Protein AF-A0A8T4NZL7-F1 (afdb_monomer_lite)

Secondary structure (DSSP, 8-state):
-------------HHHHHHHHHHHHHHHHHHHHHHHHHHHHHHHHHHHHT-TT-PEEHHHHHHHHHHHHHHHHTS-HHHHTTSHHHHPPEEEESS-SSS--EESSTT--EEPEEESS---TT-TT-TTEEE------EEETTEEE--TTTTT-S--

Foldseek 3Di:
DDDDDPPPPPPPPPVNVVVVVVVVVVVVVVVVCVVVVVVVVVVVVCVVPPDQWQAAALVVVQVVLQVQLVVLLVDDPVCSLVTCLAPPWGFHDDVPPRTGDFDDDDPPTHGQTEHADDDDPPPPPDPRYHYSHNQRFDQDPNDTDSPPCPPHGSDD

Structure (mmCIF, N/CA/C/O backbone):
data_AF-A0A8T4NZL7-F1
#
_entry.id   AF-A0A8T4NZL7-F1
#
loop_
_atom_site.group_PDB
_atom_site.id
_atom_site.type_symbol
_atom_site.label_atom_id
_atom_site.label_alt_id
_atom_site.label_comp_id
_atom_site.label_asym_id
_atom_site.label_entity_id
_atom_site.label_seq_id
_atom_site.pdbx_PDB_ins_code
_atom_site.Cartn_x
_atom_site.Cartn_y
_atom_site.Cartn_z
_atom_site.occupancy
_atom_site.B_iso_or_equiv
_atom_site.auth_seq_id
_atom_site.auth_comp_id
_atom_site.auth_asym_id
_atom_site.auth_atom_id
_atom_site.pdbx_PDB_model_num
ATOM 1 N N . MET A 1 1 ? 37.006 60.817 -49.517 1.00 43.38 1 MET A N 1
ATOM 2 C CA . MET A 1 1 ? 37.678 60.352 -48.281 1.00 43.38 1 MET A CA 1
ATOM 3 C C . MET A 1 1 ? 36.961 59.107 -47.773 1.00 43.38 1 MET A C 1
ATOM 5 O O . MET A 1 1 ? 35.856 59.229 -47.267 1.00 43.38 1 MET A O 1
ATOM 9 N N . ALA A 1 2 ? 37.531 57.914 -47.960 1.00 52.72 2 ALA A N 1
ATOM 10 C CA . ALA A 1 2 ? 36.935 56.662 -47.485 1.00 52.72 2 ALA A CA 1
ATOM 11 C C . ALA A 1 2 ? 37.634 56.209 -46.193 1.00 52.72 2 ALA A C 1
ATOM 13 O O . ALA A 1 2 ? 38.831 55.921 -46.192 1.00 52.72 2 ALA A O 1
ATOM 14 N N . LYS A 1 3 ? 36.886 56.175 -45.085 1.00 58.75 3 LYS A N 1
ATOM 15 C CA . LYS A 1 3 ? 37.353 55.737 -43.764 1.00 58.75 3 LYS A CA 1
ATOM 16 C C . LYS A 1 3 ? 37.347 54.204 -43.734 1.00 58.75 3 LYS A C 1
ATOM 18 O O . LYS A 1 3 ? 36.286 53.592 -43.659 1.00 58.75 3 LYS A O 1
ATOM 23 N N . ARG A 1 4 ? 38.523 53.572 -43.833 1.00 52.31 4 ARG A N 1
ATOM 24 C CA . ARG A 1 4 ? 38.664 52.117 -43.661 1.00 52.31 4 ARG A CA 1
ATOM 25 C C . ARG A 1 4 ? 38.381 51.761 -42.199 1.00 52.31 4 ARG A C 1
ATOM 27 O O . ARG A 1 4 ? 39.142 52.135 -41.311 1.00 52.31 4 ARG A O 1
ATOM 34 N N . VAL A 1 5 ? 37.284 51.050 -41.950 1.00 65.62 5 VAL A N 1
ATOM 35 C CA . VAL A 1 5 ? 36.997 50.436 -40.648 1.00 65.62 5 VAL A CA 1
ATOM 36 C C . VAL A 1 5 ? 37.913 49.227 -40.499 1.00 65.62 5 VAL A C 1
ATOM 38 O O . VAL A 1 5 ? 37.763 48.225 -41.194 1.00 65.62 5 VAL A O 1
ATOM 41 N N . SER A 1 6 ? 38.897 49.346 -39.612 1.00 57.41 6 SER A N 1
ATOM 42 C CA . SER A 1 6 ? 39.767 48.243 -39.221 1.00 57.41 6 SER A CA 1
ATOM 43 C C . SER A 1 6 ? 38.939 47.232 -38.421 1.00 57.41 6 SER A C 1
ATOM 45 O O . SER A 1 6 ? 38.639 47.459 -37.248 1.00 57.41 6 SER A O 1
ATOM 47 N N . LYS A 1 7 ? 38.513 46.135 -39.063 1.00 57.84 7 LYS A N 1
ATOM 48 C CA . LYS A 1 7 ? 37.981 44.954 -38.371 1.00 57.84 7 LYS A CA 1
ATOM 49 C C . LYS A 1 7 ? 39.142 44.303 -37.620 1.00 57.84 7 LYS A C 1
ATOM 51 O O . LYS A 1 7 ? 39.836 43.451 -38.163 1.00 57.84 7 LYS A O 1
ATOM 56 N N . LYS A 1 8 ? 39.371 44.728 -36.377 1.00 55.44 8 LYS A N 1
ATOM 57 C CA . LYS A 1 8 ? 40.179 43.955 -35.435 1.00 55.44 8 LYS A CA 1
ATOM 58 C C . LYS A 1 8 ? 39.403 42.672 -35.151 1.00 55.44 8 LYS A C 1
ATOM 60 O O . LYS A 1 8 ? 38.342 42.726 -34.534 1.00 55.44 8 LYS A O 1
ATOM 65 N N . GLY A 1 9 ? 39.888 41.546 -35.674 1.00 56.00 9 GLY A N 1
ATOM 66 C CA . GLY A 1 9 ? 39.456 40.234 -35.215 1.00 56.00 9 GLY A CA 1
ATOM 67 C C . GLY A 1 9 ? 39.697 40.195 -33.714 1.00 56.00 9 GLY A C 1
ATOM 68 O O . GLY A 1 9 ? 40.828 40.347 -33.265 1.00 56.00 9 GLY A O 1
ATOM 69 N N . MET A 1 10 ? 38.621 40.127 -32.941 1.00 57.44 10 MET A N 1
ATOM 70 C CA . MET A 1 10 ? 38.710 39.895 -31.512 1.00 57.44 10 MET A CA 1
ATOM 71 C C . MET A 1 10 ? 39.235 38.468 -31.383 1.00 57.44 10 MET A C 1
ATOM 73 O O . MET A 1 10 ? 38.492 37.521 -31.633 1.00 57.44 10 MET A O 1
ATOM 77 N N . GLU A 1 11 ? 40.536 38.329 -31.126 1.00 61.88 11 GLU A N 1
ATOM 78 C CA . GLU A 1 11 ? 41.157 37.048 -30.811 1.00 61.88 11 GLU A CA 1
ATOM 79 C C . GLU A 1 11 ? 40.478 36.536 -29.545 1.00 61.88 11 GLU A C 1
ATOM 81 O O . GLU A 1 11 ? 40.799 36.925 -28.422 1.00 61.88 11 GLU A O 1
ATOM 86 N N . LEU A 1 12 ? 39.438 35.728 -29.736 1.00 60.03 12 LEU A N 1
ATOM 87 C CA . LEU A 1 12 ? 38.852 34.949 -28.668 1.00 60.03 12 LEU A CA 1
ATOM 88 C C . LEU A 1 12 ? 39.979 34.072 -28.142 1.00 60.03 12 LEU A C 1
ATOM 90 O O . LEU A 1 12 ? 40.433 33.160 -28.832 1.00 60.03 12 LEU A O 1
ATOM 94 N N . SER A 1 13 ? 40.456 34.416 -26.943 1.00 74.69 13 SER A N 1
ATOM 95 C CA . SER A 1 13 ? 41.459 33.643 -26.223 1.00 74.69 13 SER A CA 1
ATOM 96 C C . SER A 1 13 ? 41.073 32.173 -26.304 1.00 74.69 13 SER A C 1
ATOM 98 O O . SER A 1 13 ? 39.925 31.814 -26.032 1.00 74.69 13 SER A O 1
ATOM 100 N N . LEU A 1 14 ? 42.021 31.332 -26.711 1.00 76.81 14 LEU A N 1
ATOM 101 C CA . LEU A 1 14 ? 41.827 29.894 -26.904 1.00 76.81 14 LEU A CA 1
ATOM 102 C C . LEU A 1 14 ? 41.175 29.246 -25.663 1.00 76.81 14 LEU A C 1
ATOM 104 O O . LEU A 1 14 ? 40.342 28.349 -25.784 1.00 76.81 14 LEU A O 1
ATOM 108 N N . ASN A 1 15 ? 41.438 29.802 -24.478 1.00 83.81 15 ASN A N 1
ATOM 109 C CA . ASN A 1 15 ? 40.815 29.415 -23.213 1.00 83.81 15 ASN A CA 1
ATOM 110 C C . ASN A 1 15 ? 39.289 29.625 -23.187 1.00 83.81 15 ASN A C 1
ATOM 112 O O . ASN A 1 15 ? 38.566 28.787 -22.653 1.00 83.81 15 ASN A O 1
ATOM 116 N N . THR A 1 16 ? 38.772 30.701 -23.781 1.00 88.25 16 THR A N 1
ATOM 117 C CA . THR A 1 16 ? 37.327 30.975 -23.857 1.00 88.25 16 THR A CA 1
ATOM 118 C C . THR A 1 16 ? 36.610 29.936 -24.714 1.00 88.25 16 THR A C 1
ATOM 120 O O . THR A 1 16 ? 35.510 29.507 -24.369 1.00 88.25 16 THR A O 1
ATOM 123 N N . ILE A 1 17 ? 37.247 29.493 -25.802 1.00 87.50 17 ILE A N 1
ATOM 124 C CA . ILE A 1 17 ? 36.704 28.443 -26.672 1.00 87.50 17 ILE A CA 1
ATOM 125 C C . ILE A 1 17 ? 36.603 27.124 -25.896 1.00 87.50 17 ILE A C 1
ATOM 127 O O . ILE A 1 17 ? 35.564 26.468 -25.941 1.00 87.50 17 ILE A O 1
ATOM 131 N N . ILE A 1 18 ? 37.635 26.774 -25.122 1.00 91.19 18 ILE A N 1
ATOM 132 C CA . ILE A 1 18 ? 37.632 25.566 -24.282 1.00 91.19 18 ILE A CA 1
ATOM 133 C C . ILE A 1 18 ? 36.493 25.611 -23.255 1.00 91.19 18 ILE A C 1
ATOM 135 O O . ILE A 1 18 ? 35.731 24.651 -23.136 1.00 91.19 18 ILE A O 1
ATOM 139 N N . ILE A 1 19 ? 36.335 26.732 -22.544 1.00 91.62 19 ILE A N 1
ATOM 140 C CA . ILE A 1 19 ? 35.282 26.885 -21.529 1.00 91.62 19 ILE A CA 1
ATOM 141 C C . ILE A 1 19 ? 33.892 26.764 -22.165 1.00 91.62 19 ILE A C 1
ATOM 143 O O . ILE A 1 19 ? 33.032 26.069 -21.625 1.00 91.62 19 ILE A O 1
ATOM 147 N N . ALA A 1 20 ? 33.678 27.375 -23.333 1.00 92.50 20 ALA A N 1
ATOM 148 C CA . ALA A 1 20 ? 32.401 27.297 -24.039 1.00 92.50 20 ALA A CA 1
ATOM 149 C C . ALA A 1 20 ? 32.030 25.850 -24.407 1.00 92.50 20 ALA A C 1
ATOM 151 O O . ALA A 1 20 ? 30.886 25.439 -24.209 1.00 92.50 20 ALA A O 1
ATOM 152 N N . VAL A 1 21 ? 32.996 25.054 -24.878 1.00 94.00 21 VAL A N 1
ATOM 153 C CA . VAL A 1 21 ? 32.767 23.640 -25.220 1.00 94.00 21 VAL A CA 1
ATOM 154 C C . VAL A 1 21 ? 32.441 22.808 -23.976 1.00 94.00 21 VAL A C 1
ATOM 156 O O . VAL A 1 21 ? 31.504 22.011 -24.011 1.00 94.00 21 VAL A O 1
ATOM 159 N N . ILE A 1 22 ? 33.147 23.020 -22.860 1.00 95.31 22 ILE A N 1
ATOM 160 C CA . ILE A 1 22 ? 32.877 22.304 -21.601 1.00 95.31 22 ILE A CA 1
ATOM 161 C C . ILE A 1 22 ? 31.457 22.595 -21.104 1.00 95.31 22 ILE A C 1
ATOM 163 O O . ILE A 1 22 ? 30.733 21.665 -20.750 1.00 95.31 22 ILE A O 1
ATOM 167 N N . VAL A 1 23 ? 31.030 23.861 -21.124 1.00 96.38 23 VAL A N 1
ATOM 168 C CA . VAL A 1 23 ? 29.674 24.250 -20.701 1.00 96.38 23 VAL A CA 1
ATOM 169 C C . VAL A 1 23 ? 28.612 23.561 -21.557 1.00 96.38 23 VAL A C 1
ATOM 171 O O . VAL A 1 23 ? 27.635 23.047 -21.016 1.00 96.38 23 VAL A O 1
ATOM 174 N N . ILE A 1 24 ? 28.816 23.487 -22.875 1.00 96.19 24 ILE A N 1
ATOM 175 C CA . ILE A 1 24 ? 27.888 22.800 -23.784 1.00 96.19 24 ILE A CA 1
ATOM 176 C C . ILE A 1 24 ? 27.811 21.303 -23.459 1.00 96.19 24 ILE A C 1
ATOM 178 O O . ILE A 1 24 ? 26.711 20.761 -23.369 1.00 96.19 24 ILE A O 1
ATOM 182 N N . ILE A 1 25 ? 28.948 20.637 -23.230 1.00 95.88 25 ILE A N 1
ATOM 183 C CA . ILE A 1 25 ? 28.979 19.205 -22.887 1.00 95.88 25 ILE A CA 1
ATOM 184 C C . ILE A 1 25 ? 28.246 18.938 -21.568 1.00 95.88 25 ILE A C 1
ATOM 186 O O . ILE A 1 25 ? 27.460 17.994 -21.487 1.00 95.88 25 ILE A O 1
ATOM 190 N N . VAL A 1 26 ? 28.466 19.775 -20.550 1.00 96.19 26 VAL A N 1
ATOM 191 C CA . VAL A 1 26 ? 27.782 19.650 -19.253 1.00 96.19 26 VAL A CA 1
ATOM 192 C C . VAL A 1 26 ? 26.276 19.860 -19.408 1.00 96.19 26 VAL A C 1
ATOM 194 O O . VAL A 1 26 ? 25.482 19.123 -18.834 1.00 96.19 26 VAL A O 1
ATOM 197 N N . LEU A 1 27 ? 25.854 20.829 -20.217 1.00 95.94 27 LEU A N 1
ATOM 198 C CA . LEU A 1 27 ? 24.432 21.095 -20.421 1.00 95.94 27 LEU A CA 1
ATOM 199 C C . LEU A 1 27 ? 23.747 19.933 -21.161 1.00 95.94 27 LEU A C 1
ATOM 201 O O . LEU A 1 27 ? 22.669 19.494 -20.757 1.00 95.94 27 LEU A O 1
ATOM 205 N N . VAL A 1 28 ? 24.403 19.370 -22.182 1.00 95.19 28 VAL A N 1
ATOM 206 C CA . VAL A 1 28 ? 23.917 18.181 -22.902 1.00 95.19 28 VAL A CA 1
ATOM 207 C C . VAL A 1 28 ? 23.854 16.960 -21.986 1.00 95.19 28 VAL A C 1
ATOM 209 O O . VAL A 1 28 ? 22.865 16.228 -22.035 1.00 95.19 28 VAL A O 1
ATOM 212 N N . SER A 1 29 ? 24.858 16.737 -21.133 1.00 92.75 29 SER A N 1
ATOM 213 C CA . SER A 1 29 ? 24.853 15.594 -20.216 1.00 92.75 29 SER A CA 1
ATOM 214 C C . SER A 1 29 ? 23.732 15.709 -19.188 1.00 92.75 29 SER A C 1
ATOM 216 O O . SER A 1 29 ? 23.016 14.734 -18.984 1.00 92.75 29 SER A O 1
ATOM 218 N N . VAL A 1 30 ? 23.495 16.895 -18.620 1.00 92.50 30 VAL A N 1
ATOM 219 C CA . VAL A 1 30 ? 22.377 17.140 -17.697 1.00 92.50 30 VAL A CA 1
ATOM 220 C C . VAL A 1 30 ? 21.040 16.823 -18.371 1.00 92.50 30 VAL A C 1
ATOM 222 O O . VAL A 1 30 ? 20.268 16.026 -17.839 1.00 92.50 30 VAL A O 1
ATOM 225 N N . VAL A 1 31 ? 20.782 17.357 -19.570 1.00 91.44 31 VAL A N 1
ATOM 226 C CA . VAL A 1 31 ? 19.546 17.061 -20.321 1.00 91.44 31 VAL A CA 1
ATOM 227 C C . VAL A 1 31 ? 19.430 15.568 -20.637 1.00 91.44 31 VAL A C 1
ATOM 229 O O . VAL A 1 31 ? 18.353 14.993 -20.483 1.00 91.44 31 VAL A O 1
ATOM 232 N N . ALA A 1 32 ? 20.526 14.909 -21.017 1.00 88.25 32 ALA A N 1
ATOM 233 C CA . ALA A 1 32 ? 20.544 13.470 -21.251 1.00 88.25 32 ALA A CA 1
ATOM 234 C C . ALA A 1 32 ? 20.221 12.680 -19.971 1.00 88.25 32 ALA A C 1
ATOM 236 O O . ALA A 1 32 ? 19.385 11.784 -20.016 1.00 88.25 32 ALA A O 1
ATOM 237 N N . PHE A 1 33 ? 20.792 13.033 -18.818 1.00 85.69 33 PHE A N 1
ATOM 238 C CA . PHE A 1 33 ? 20.458 12.404 -17.536 1.00 85.69 33 PHE A CA 1
ATOM 239 C C . PHE A 1 33 ? 18.982 12.591 -17.174 1.00 85.69 33 PHE A C 1
ATOM 241 O O . PHE A 1 33 ? 18.346 11.637 -16.728 1.00 85.69 33 PHE A O 1
ATOM 248 N N . PHE A 1 34 ? 18.403 13.767 -17.428 1.00 83.00 34 PHE A N 1
ATOM 249 C CA . PHE A 1 34 ? 16.969 13.988 -17.232 1.00 83.00 34 PHE A CA 1
ATOM 250 C C . PHE A 1 34 ? 16.110 13.158 -18.207 1.00 83.00 34 PHE A C 1
ATOM 252 O O . PHE A 1 34 ? 15.115 12.567 -17.800 1.00 83.00 34 PHE A O 1
ATOM 259 N N . LEU A 1 35 ? 16.490 13.035 -19.481 1.00 80.25 35 LEU A N 1
ATOM 260 C CA . LEU A 1 35 ? 15.705 12.283 -20.472 1.00 80.25 35 LEU A CA 1
ATOM 261 C C . LEU A 1 35 ? 15.854 10.755 -20.353 1.00 80.25 35 LEU A C 1
ATOM 263 O O . LEU A 1 35 ? 14.880 10.027 -20.561 1.00 80.25 35 LEU A O 1
ATOM 267 N N . PHE A 1 36 ? 17.050 10.260 -20.029 1.00 75.12 36 PHE A N 1
ATOM 268 C CA . PHE A 1 36 ? 17.340 8.829 -19.893 1.00 75.12 36 PHE A CA 1
ATOM 269 C C . PHE A 1 36 ? 17.077 8.305 -18.474 1.00 75.12 36 PHE A C 1
ATOM 271 O O . PHE A 1 36 ? 16.575 7.193 -18.326 1.00 75.12 36 PHE A O 1
ATOM 278 N N . GLY A 1 37 ? 17.341 9.098 -17.432 1.00 66.62 37 GLY A N 1
ATOM 279 C CA . GLY A 1 37 ? 17.118 8.703 -16.037 1.00 66.62 37 GLY A CA 1
ATOM 280 C C . GLY A 1 37 ? 15.637 8.623 -15.655 1.00 66.62 37 GLY A C 1
ATOM 281 O O . GLY A 1 37 ? 15.232 7.705 -14.943 1.00 66.62 37 GLY A O 1
ATOM 282 N N . PHE A 1 38 ? 14.796 9.527 -16.173 1.00 59.53 38 PHE A N 1
ATOM 283 C CA . PHE A 1 38 ? 13.370 9.538 -15.827 1.00 59.53 38 PHE A CA 1
ATOM 284 C C . PHE A 1 38 ? 12.542 8.486 -16.567 1.00 59.53 38 PHE A C 1
ATOM 286 O O . PHE A 1 38 ? 11.521 8.062 -16.033 1.00 59.53 38 PHE A O 1
ATOM 293 N N . LYS A 1 39 ? 12.967 8.003 -17.743 1.00 57.78 39 LYS A N 1
ATOM 294 C CA . LYS A 1 39 ? 12.231 6.938 -18.451 1.00 57.78 39 LYS A CA 1
ATOM 295 C C . LYS A 1 39 ? 12.194 5.638 -17.641 1.00 57.78 39 LYS A C 1
ATOM 297 O O . LYS A 1 39 ? 11.116 5.100 -17.431 1.00 57.78 39 LYS A O 1
ATOM 302 N N . GLY A 1 40 ? 13.325 5.212 -17.072 1.00 55.88 40 GLY A N 1
ATOM 303 C CA . GLY A 1 40 ? 13.384 3.993 -16.252 1.00 55.88 40 GLY A CA 1
ATOM 304 C C . GLY A 1 40 ? 12.740 4.121 -14.865 1.00 55.88 40 GLY A C 1
ATOM 305 O O . GLY A 1 40 ? 12.221 3.141 -14.334 1.00 55.88 40 GLY A O 1
ATOM 306 N N . LEU A 1 41 ? 12.743 5.322 -14.275 1.00 55.44 41 LEU A N 1
ATOM 307 C CA . LEU A 1 41 ? 12.098 5.575 -12.98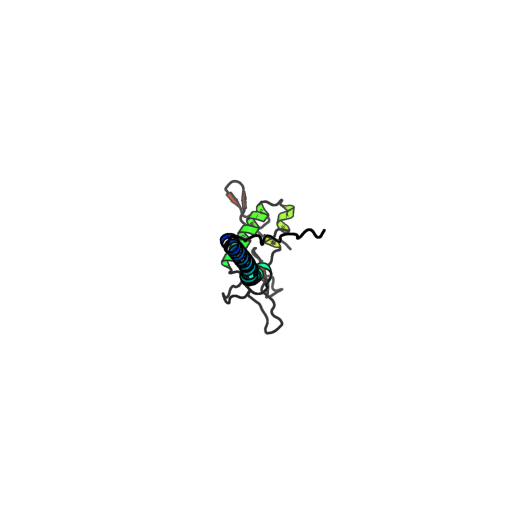2 1.00 55.44 41 LEU A CA 1
ATOM 308 C C . LEU A 1 41 ? 10.587 5.780 -13.117 1.00 55.44 41 LEU A C 1
ATOM 310 O O . LEU A 1 41 ? 9.848 5.305 -12.264 1.00 55.44 41 LEU A O 1
ATOM 314 N N . SER A 1 42 ? 10.103 6.428 -14.181 1.00 52.12 42 SER A N 1
ATOM 315 C CA . SER A 1 42 ? 8.663 6.661 -14.346 1.00 52.12 42 SER A CA 1
ATOM 316 C C . SER A 1 42 ? 7.891 5.371 -14.613 1.00 52.12 42 SER A C 1
ATOM 318 O O . SER A 1 42 ? 6.784 5.231 -14.105 1.00 52.12 42 SER A O 1
ATOM 320 N N . ASP A 1 43 ? 8.491 4.402 -15.312 1.00 53.72 43 ASP A N 1
ATOM 321 C CA . ASP A 1 43 ? 7.870 3.092 -15.520 1.00 53.72 43 ASP A CA 1
ATOM 322 C C . ASP A 1 43 ? 7.819 2.298 -14.208 1.00 53.72 43 ASP A C 1
ATOM 324 O O . ASP A 1 43 ? 6.784 1.733 -13.872 1.00 53.72 43 ASP A O 1
ATOM 328 N N . ARG A 1 44 ? 8.874 2.350 -13.382 1.00 53.00 44 ARG A N 1
ATOM 329 C CA . ARG A 1 44 ? 8.882 1.699 -12.058 1.00 53.00 44 ARG A CA 1
ATOM 330 C C . ARG A 1 44 ? 7.941 2.364 -11.055 1.00 53.00 44 ARG A C 1
ATOM 332 O O . ARG A 1 44 ? 7.279 1.673 -10.293 1.00 53.00 44 ARG A O 1
ATOM 339 N N . VAL A 1 45 ? 7.842 3.691 -11.062 1.00 50.94 45 VAL A N 1
ATOM 340 C CA . VAL A 1 45 ? 6.931 4.423 -10.168 1.00 50.94 45 VAL A CA 1
ATOM 341 C C . VAL A 1 45 ? 5.481 4.272 -10.626 1.00 50.94 45 VAL A C 1
ATOM 343 O O . VAL A 1 45 ? 4.597 4.160 -9.784 1.00 50.94 45 VAL A O 1
ATOM 346 N N . LYS A 1 46 ? 5.216 4.184 -11.935 1.00 45.12 46 LYS A N 1
ATOM 347 C CA . LYS A 1 46 ? 3.884 3.825 -12.438 1.00 45.12 46 LYS A CA 1
ATOM 348 C C . LYS A 1 46 ? 3.497 2.403 -12.055 1.00 45.12 46 LYS A C 1
ATOM 350 O O . LYS A 1 46 ? 2.354 2.224 -11.676 1.00 45.12 46 LYS A O 1
ATOM 355 N N . ILE A 1 47 ? 4.406 1.430 -12.062 1.00 49.91 47 ILE A N 1
ATOM 356 C CA . ILE A 1 47 ? 4.114 0.070 -11.565 1.00 49.91 47 ILE A CA 1
ATOM 357 C C . ILE A 1 47 ? 3.730 0.086 -10.076 1.00 49.91 47 ILE A C 1
ATOM 359 O O . ILE A 1 47 ? 2.842 -0.650 -9.671 1.00 49.91 47 ILE A O 1
ATOM 363 N N . VAL A 1 48 ? 4.333 0.968 -9.275 1.00 53.44 48 VAL A N 1
ATOM 364 C CA . VAL A 1 48 ? 4.032 1.073 -7.836 1.00 53.44 48 VAL A CA 1
ATOM 365 C C . VAL A 1 48 ? 2.777 1.917 -7.537 1.00 53.44 48 VAL A C 1
ATOM 367 O O . VAL A 1 48 ? 2.117 1.666 -6.536 1.00 53.44 48 VAL A O 1
ATOM 370 N N . PHE A 1 49 ? 2.421 2.905 -8.372 1.00 47.41 49 PHE A N 1
ATOM 371 C CA . PHE A 1 49 ? 1.333 3.860 -8.071 1.00 47.41 49 PHE A CA 1
ATOM 372 C C . PHE A 1 49 ? 0.142 3.880 -9.048 1.00 47.41 49 PHE A C 1
ATOM 374 O O . PHE A 1 49 ? -0.917 4.375 -8.676 1.00 47.41 49 PHE A O 1
ATOM 381 N N . PHE A 1 50 ? 0.278 3.398 -10.287 1.00 45.91 50 PHE A N 1
ATOM 382 C CA . PHE A 1 50 ? -0.739 3.555 -11.348 1.00 45.91 50 PHE A CA 1
ATOM 383 C C . PHE A 1 50 ? -0.945 2.318 -12.247 1.00 45.91 50 PHE A C 1
ATOM 385 O O . PHE A 1 50 ? -1.819 2.333 -13.113 1.00 45.91 50 PHE A O 1
ATOM 392 N N . GLY A 1 51 ? -0.160 1.256 -12.073 1.00 42.34 51 GLY A N 1
ATOM 393 C CA . GLY A 1 51 ? -0.186 0.038 -12.872 1.00 42.34 51 GLY A CA 1
ATOM 394 C C . GLY A 1 51 ? -0.789 -1.108 -12.080 1.00 42.34 51 GLY A C 1
ATOM 395 O O . GLY A 1 51 ? -0.092 -1.794 -11.347 1.00 42.34 51 GLY A O 1
ATOM 396 N N . VAL A 1 52 ? -2.092 -1.297 -12.255 1.00 46.50 52 VAL A N 1
ATOM 397 C CA . VAL A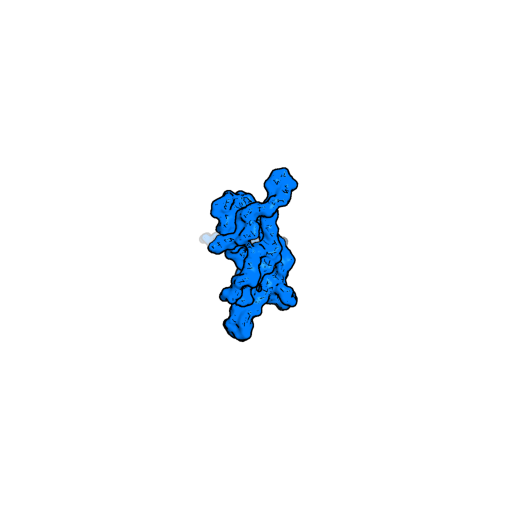 1 52 ? -2.870 -2.505 -11.947 1.00 46.50 52 VAL A CA 1
ATOM 398 C C . VAL A 1 52 ? -2.169 -3.761 -12.486 1.00 46.50 52 VAL A C 1
ATOM 400 O O . VAL A 1 52 ? -2.446 -4.195 -13.602 1.00 46.50 52 VAL A O 1
ATOM 403 N N . THR A 1 53 ? -1.198 -4.298 -11.745 1.00 48.97 53 THR A N 1
ATOM 404 C CA . THR A 1 53 ? -0.725 -5.692 -11.846 1.00 48.97 53 THR A CA 1
ATOM 405 C C . THR A 1 53 ? 0.246 -6.063 -10.735 1.00 48.97 53 THR A C 1
ATOM 407 O O . THR A 1 53 ? 0.162 -7.190 -10.295 1.00 48.97 53 THR A O 1
ATOM 410 N N . ALA A 1 54 ? 1.124 -5.178 -10.244 1.00 54.84 54 ALA A N 1
ATOM 411 C CA . ALA A 1 54 ? 2.064 -5.548 -9.178 1.00 54.84 54 ALA A CA 1
ATOM 412 C C . ALA A 1 54 ? 1.338 -5.614 -7.826 1.00 54.84 54 ALA A C 1
ATOM 414 O O . ALA A 1 54 ? 1.043 -4.583 -7.216 1.00 54.84 54 ALA A O 1
ATOM 415 N N . GLY A 1 55 ? 1.007 -6.823 -7.380 1.00 59.34 55 GLY A N 1
ATOM 416 C CA . GLY A 1 55 ? 0.429 -7.037 -6.064 1.00 59.34 55 GLY A CA 1
ATOM 417 C C . GLY A 1 55 ? 1.426 -6.646 -4.983 1.00 59.34 55 GLY A C 1
ATOM 418 O O . GLY A 1 55 ? 2.629 -6.883 -5.081 1.00 59.34 55 GLY A O 1
ATOM 419 N N . SER A 1 56 ? 0.929 -5.985 -3.946 1.00 72.88 56 SER A N 1
ATOM 420 C CA . SER A 1 56 ? 1.735 -5.749 -2.755 1.00 72.88 56 SER A CA 1
ATOM 421 C C . SER A 1 56 ? 1.903 -7.057 -1.987 1.00 72.88 56 SER A C 1
ATOM 423 O O . SER A 1 56 ? 0.964 -7.843 -1.909 1.00 72.88 56 SER A O 1
ATOM 425 N N . SER A 1 57 ? 3.070 -7.307 -1.389 1.00 82.19 57 SER A N 1
ATOM 426 C CA . SER A 1 57 ? 3.209 -8.492 -0.539 1.00 82.19 57 SER A CA 1
ATOM 427 C C . SER A 1 57 ? 2.236 -8.408 0.636 1.00 82.19 57 SER A C 1
ATOM 429 O O . SER A 1 57 ? 1.997 -7.329 1.193 1.00 82.19 57 SER A O 1
ATOM 431 N N . LYS A 1 58 ? 1.706 -9.552 1.070 1.00 82.50 58 LYS A N 1
ATOM 432 C CA . LYS A 1 58 ? 0.764 -9.612 2.198 1.00 82.50 58 LYS A CA 1
ATOM 433 C C . LYS A 1 58 ? 1.267 -8.898 3.450 1.00 82.50 58 LYS A C 1
ATOM 435 O O . LYS A 1 58 ? 0.515 -8.176 4.097 1.00 82.50 58 LYS A O 1
ATOM 440 N N . GLN A 1 59 ? 2.554 -9.034 3.770 1.00 82.06 59 GLN A N 1
ATOM 441 C CA . GLN A 1 59 ? 3.157 -8.358 4.920 1.00 82.06 59 GLN A CA 1
ATOM 442 C C . GLN A 1 59 ? 3.133 -6.830 4.776 1.00 82.06 59 GLN A C 1
ATOM 444 O O . GLN A 1 59 ? 2.849 -6.126 5.748 1.00 82.06 59 GLN A O 1
ATOM 449 N N . PHE A 1 60 ? 3.404 -6.312 3.577 1.00 83.94 60 PHE A N 1
ATOM 450 C CA . PHE A 1 60 ? 3.321 -4.879 3.306 1.00 83.94 60 PHE A CA 1
ATOM 451 C C . PHE A 1 60 ? 1.874 -4.386 3.387 1.00 83.94 60 PHE A C 1
ATOM 453 O O . PHE A 1 60 ? 1.602 -3.384 4.046 1.00 83.94 60 PHE A O 1
ATOM 460 N N . ALA A 1 61 ? 0.933 -5.138 2.813 1.00 84.62 61 ALA A N 1
ATOM 461 C CA . ALA A 1 61 ? -0.491 -4.835 2.894 1.00 84.62 61 ALA A CA 1
ATOM 462 C C . ALA A 1 61 ? -0.980 -4.778 4.354 1.00 84.62 61 ALA A C 1
ATOM 464 O O . ALA A 1 61 ? -1.681 -3.842 4.741 1.00 84.62 61 ALA A O 1
ATOM 465 N N . MET A 1 62 ? -0.528 -5.703 5.209 1.00 83.19 62 MET A N 1
ATOM 466 C CA . MET A 1 62 ? -0.830 -5.670 6.645 1.00 83.19 62 MET A CA 1
ATOM 467 C C . MET A 1 62 ? -0.266 -4.422 7.340 1.00 83.19 62 MET A C 1
ATOM 469 O O . MET A 1 62 ? -0.966 -3.794 8.136 1.00 83.19 62 MET A O 1
ATOM 473 N N . GLN A 1 63 ? 0.973 -4.022 7.034 1.00 84.88 63 GLN A N 1
ATOM 474 C CA . GLN A 1 63 ? 1.556 -2.783 7.571 1.00 84.88 63 GLN A CA 1
ATOM 475 C C . GLN A 1 63 ? 0.792 -1.541 7.098 1.00 84.88 63 GLN A C 1
ATOM 477 O O . GLN A 1 63 ? 0.589 -0.595 7.863 1.00 84.88 63 GLN A O 1
ATOM 482 N N . GLN A 1 64 ? 0.333 -1.535 5.851 1.00 85.81 64 GLN A N 1
ATOM 483 C CA . GLN A 1 64 ? -0.472 -0.448 5.308 1.00 85.81 64 GLN A CA 1
ATOM 484 C C . GLN A 1 64 ? -1.831 -0.355 6.013 1.00 85.81 64 GLN A C 1
ATOM 486 O O . GLN A 1 64 ? -2.237 0.736 6.414 1.00 85.81 64 GLN A O 1
ATOM 491 N N . CYS A 1 65 ? -2.468 -1.491 6.299 1.00 84.12 65 CYS A N 1
ATOM 492 C CA . CYS A 1 65 ? -3.672 -1.545 7.126 1.00 84.12 65 CYS A CA 1
ATOM 493 C C . CYS A 1 65 ? -3.456 -1.006 8.545 1.00 84.12 65 CYS A C 1
ATOM 495 O O . CYS A 1 65 ? -4.302 -0.271 9.054 1.00 84.12 65 CYS A O 1
ATOM 497 N N . GLN A 1 66 ? -2.315 -1.304 9.174 1.00 83.44 66 GLN A N 1
ATOM 498 C CA . GLN A 1 66 ? -1.971 -0.722 10.477 1.00 83.44 66 GLN A CA 1
ATOM 499 C C . GLN A 1 66 ? -1.830 0.802 10.400 1.00 83.44 66 GLN A C 1
ATOM 501 O O . GLN A 1 66 ? -2.324 1.509 11.277 1.00 83.44 66 GLN A O 1
ATOM 506 N N . ASN A 1 67 ? -1.216 1.324 9.337 1.00 84.50 67 ASN A N 1
ATOM 507 C CA . ASN A 1 67 ? -1.124 2.768 9.121 1.00 84.50 67 ASN A CA 1
ATOM 508 C C . ASN A 1 67 ? -2.505 3.404 8.912 1.00 84.50 67 ASN A C 1
ATOM 510 O O . ASN A 1 67 ? -2.793 4.451 9.492 1.00 84.50 67 ASN A O 1
ATOM 514 N N . TYR A 1 68 ? -3.387 2.771 8.137 1.00 85.38 68 TYR A N 1
ATOM 515 C CA . TYR A 1 68 ? -4.757 3.257 7.961 1.00 85.38 68 TYR A CA 1
ATOM 516 C C . TYR A 1 68 ? -5.558 3.244 9.259 1.00 85.38 68 TYR A C 1
ATOM 518 O O . TYR A 1 68 ? -6.306 4.184 9.517 1.00 85.38 68 TYR A O 1
ATOM 526 N N . CYS A 1 69 ? -5.366 2.225 10.093 1.00 81.94 69 CYS A N 1
ATOM 527 C CA . CYS A 1 69 ? -5.950 2.173 11.427 1.00 81.94 69 CYS A CA 1
ATOM 528 C C . CYS A 1 69 ? -5.487 3.357 12.295 1.00 81.94 69 CYS A C 1
ATOM 530 O O . CYS A 1 69 ? -6.320 4.058 12.865 1.00 81.94 69 CYS A O 1
ATOM 532 N N . GLN A 1 70 ? -4.182 3.647 12.331 1.00 82.19 70 GLN A N 1
ATOM 533 C CA . GLN A 1 70 ? -3.648 4.795 13.080 1.00 82.19 70 GLN A CA 1
ATOM 534 C C . GLN A 1 70 ? -4.203 6.129 12.562 1.00 82.19 70 GLN A C 1
ATOM 536 O O . GLN A 1 70 ? -4.521 7.024 13.339 1.00 82.19 70 GLN A O 1
ATOM 541 N N . GLN A 1 71 ? -4.377 6.269 11.246 1.00 81.38 71 GLN A N 1
ATOM 542 C CA . GLN A 1 71 ? -5.004 7.463 10.675 1.00 81.38 71 GLN A CA 1
ATOM 543 C C . GLN A 1 71 ? -6.481 7.572 11.062 1.00 81.38 71 GLN A C 1
ATOM 545 O O . GLN A 1 71 ? -6.948 8.664 11.377 1.00 81.38 71 GLN A O 1
ATOM 550 N N . ALA A 1 72 ? -7.212 6.456 11.073 1.00 78.31 72 ALA A N 1
ATOM 551 C CA . ALA A 1 72 ? -8.603 6.422 11.508 1.00 78.31 72 ALA A CA 1
ATOM 552 C C . ALA A 1 72 ? -8.745 6.765 13.002 1.00 78.31 72 ALA A C 1
ATOM 554 O O . ALA A 1 72 ? -9.711 7.418 13.391 1.00 78.31 72 ALA A O 1
ATOM 555 N N . GLU A 1 73 ? -7.776 6.398 13.844 1.00 75.50 73 GLU A N 1
ATOM 556 C CA . GLU A 1 73 ? -7.757 6.769 15.265 1.00 75.50 73 GLU A CA 1
ATOM 557 C C . GLU A 1 73 ? -7.755 8.291 15.463 1.00 75.50 73 GLU A C 1
ATOM 559 O O . GLU A 1 73 ? -8.507 8.806 16.296 1.00 75.50 73 GLU A O 1
ATOM 564 N N . LEU A 1 74 ? -6.979 9.005 14.642 1.00 80.94 74 LEU A N 1
ATOM 565 C CA . LEU A 1 74 ? -6.883 10.469 14.649 1.00 80.94 74 LEU A CA 1
ATOM 566 C C . LEU A 1 74 ? -8.143 11.165 14.109 1.00 80.94 74 LEU A C 1
ATOM 568 O O . LEU A 1 74 ? -8.298 12.375 14.280 1.00 80.94 74 LEU A O 1
ATOM 572 N N . MET A 1 75 ? -9.044 10.426 13.457 1.00 78.31 75 MET A N 1
ATOM 573 C CA . MET A 1 75 ? -10.294 10.964 12.930 1.00 78.31 75 MET A CA 1
ATOM 574 C C . MET A 1 75 ? -11.405 10.962 13.992 1.00 78.31 75 MET A C 1
ATOM 576 O O . MET A 1 75 ? -11.467 10.060 14.838 1.00 78.31 75 MET A O 1
ATOM 580 N N . PRO A 1 76 ? -12.337 11.933 13.928 1.00 77.88 76 PRO A N 1
ATOM 581 C CA . PRO A 1 76 ? -13.536 11.918 14.756 1.00 77.88 76 PRO A CA 1
ATOM 582 C C . PRO A 1 76 ? -14.375 10.670 14.467 1.00 77.88 76 PRO A C 1
ATOM 584 O O . PRO A 1 76 ? -14.404 10.179 13.340 1.00 77.88 76 PRO A O 1
ATOM 587 N N . GLU A 1 77 ? -15.082 10.171 15.482 1.00 73.19 77 GLU A N 1
ATOM 588 C CA . GLU A 1 77 ? -15.815 8.895 15.447 1.00 73.19 77 GLU A CA 1
ATOM 589 C C . GLU A 1 77 ? -16.754 8.757 14.237 1.00 73.19 77 GLU A C 1
ATOM 591 O O . GLU A 1 77 ? -16.799 7.708 13.595 1.00 73.19 77 GLU A O 1
ATOM 596 N N . SER A 1 78 ? -17.422 9.848 13.852 1.00 72.44 78 SER A N 1
ATOM 597 C CA . SER A 1 78 ? -18.297 9.909 12.677 1.00 72.44 78 SER A CA 1
ATOM 598 C C . SER A 1 78 ? -17.570 9.707 11.340 1.00 72.44 78 SER A C 1
ATOM 600 O O . SER A 1 78 ? -18.174 9.195 10.400 1.00 72.44 78 SER A O 1
ATOM 602 N N . ALA A 1 79 ? -16.284 10.060 11.248 1.00 74.88 79 ALA A N 1
ATOM 603 C CA . ALA A 1 79 ? -15.460 9.945 10.041 1.00 74.88 79 ALA A CA 1
ATOM 604 C C . ALA A 1 79 ? -14.633 8.647 9.984 1.00 74.88 79 ALA A C 1
ATOM 606 O O . ALA A 1 79 ? -14.048 8.322 8.949 1.00 74.88 79 ALA A O 1
ATOM 607 N N . ARG A 1 80 ? -14.606 7.858 11.067 1.00 74.38 80 ARG A N 1
ATOM 608 C CA . ARG A 1 80 ? -13.866 6.584 11.107 1.00 74.38 80 ARG A CA 1
ATOM 609 C C . ARG A 1 80 ? -14.424 5.553 10.129 1.00 74.38 80 ARG A C 1
ATOM 611 O O . ARG A 1 80 ? -13.651 4.824 9.514 1.00 74.38 80 ARG A O 1
ATOM 618 N N . LYS A 1 81 ? -15.744 5.545 9.912 1.00 73.81 81 LYS A N 1
ATOM 619 C CA . LYS A 1 81 ? -16.416 4.657 8.942 1.00 73.81 81 LYS A CA 1
ATOM 620 C C . LYS A 1 81 ? -16.028 4.948 7.493 1.00 73.81 81 LYS A C 1
ATOM 622 O O . LYS A 1 81 ? -15.990 4.046 6.667 1.00 73.81 81 LYS A O 1
ATOM 627 N N . THR A 1 82 ? -15.700 6.201 7.193 1.00 77.44 82 THR A N 1
ATOM 628 C CA . THR A 1 82 ? -15.239 6.637 5.868 1.00 77.44 82 THR A CA 1
ATOM 629 C C . THR A 1 82 ? -13.723 6.541 5.708 1.00 77.44 82 THR A C 1
ATOM 631 O O . THR A 1 82 ? -13.184 6.946 4.682 1.00 77.44 82 THR A O 1
ATOM 634 N N . SER A 1 83 ? -13.013 6.031 6.718 1.00 79.06 83 SER A N 1
ATOM 635 C CA . SER A 1 83 ? -11.559 5.951 6.675 1.00 79.06 83 SER A CA 1
ATOM 636 C C . SER A 1 83 ? -11.074 4.960 5.605 1.00 79.06 83 SER A C 1
ATOM 638 O O . SER A 1 83 ? -11.798 4.022 5.238 1.00 79.06 83 SER A O 1
ATOM 640 N N . PRO A 1 84 ? -9.824 5.118 5.131 1.00 81.88 84 PRO A N 1
ATOM 641 C CA . PRO A 1 84 ? -9.197 4.153 4.233 1.00 81.88 84 PRO A CA 1
ATOM 642 C C . PRO A 1 84 ? -9.143 2.738 4.818 1.00 81.88 84 PRO A C 1
ATOM 644 O O . PRO A 1 84 ? -9.259 1.777 4.075 1.00 81.88 84 PRO A O 1
ATOM 647 N N . TYR A 1 85 ? -9.060 2.589 6.144 1.00 82.25 85 TYR A N 1
ATOM 648 C CA . TYR A 1 85 ? -9.089 1.272 6.792 1.00 82.25 85 TYR A CA 1
ATOM 649 C C . TYR A 1 85 ? -10.363 0.476 6.449 1.00 82.25 85 TYR A C 1
ATOM 651 O O . TYR A 1 85 ? -10.329 -0.749 6.364 1.00 82.25 85 TYR A O 1
ATOM 659 N N . CYS A 1 86 ? -11.470 1.184 6.216 1.00 78.69 86 CYS A N 1
ATOM 660 C CA . CYS A 1 86 ? -12.778 0.603 5.950 1.00 78.69 86 CYS A CA 1
ATOM 661 C C . CYS A 1 86 ? -13.112 0.427 4.472 1.00 78.69 86 CYS A C 1
ATOM 663 O O . CYS A 1 86 ? -13.724 -0.569 4.098 1.00 78.69 86 CYS A O 1
ATOM 665 N N . ASN A 1 87 ? -12.736 1.401 3.644 1.00 81.06 87 ASN A N 1
ATOM 666 C CA . ASN A 1 87 ? -13.210 1.482 2.261 1.00 81.06 87 ASN A CA 1
ATOM 667 C C . ASN A 1 87 ? -12.116 1.213 1.229 1.00 81.06 87 ASN A C 1
ATOM 669 O O . ASN A 1 87 ? -12.420 1.101 0.046 1.00 81.06 87 ASN A O 1
ATOM 673 N N . TYR A 1 88 ? -10.849 1.157 1.645 1.00 82.50 88 TYR A N 1
ATOM 674 C CA . TYR A 1 88 ? -9.756 0.918 0.717 1.00 82.50 88 TYR A CA 1
ATOM 675 C C . TYR A 1 88 ? -9.613 -0.577 0.427 1.00 82.50 88 TYR A C 1
ATOM 677 O O . TYR A 1 88 ? -9.618 -1.407 1.337 1.00 82.50 88 TYR A O 1
ATOM 685 N N . GLU A 1 89 ? -9.478 -0.896 -0.854 1.00 83.56 89 GLU A N 1
ATOM 686 C CA . GLU A 1 89 ? -9.238 -2.243 -1.362 1.00 83.56 89 GLU A CA 1
ATOM 687 C C . GLU A 1 89 ? -7.756 -2.363 -1.722 1.00 83.56 89 GLU A C 1
ATOM 689 O O . GLU A 1 89 ? -7.202 -1.513 -2.424 1.00 83.56 89 GLU A O 1
ATOM 694 N N . LEU A 1 90 ? -7.105 -3.411 -1.226 1.00 82.94 90 LEU A N 1
ATOM 695 C CA . LEU A 1 90 ? -5.703 -3.706 -1.495 1.00 82.94 90 LEU A CA 1
ATOM 696 C C . LEU A 1 90 ? -5.606 -4.813 -2.540 1.00 82.94 90 LEU A C 1
ATOM 698 O O . LEU A 1 90 ? -6.337 -5.799 -2.495 1.00 82.94 90 LEU A O 1
ATOM 702 N N . LEU A 1 91 ? -4.663 -4.659 -3.461 1.00 85.88 91 LEU A N 1
ATOM 703 C CA . LEU A 1 91 ? -4.268 -5.710 -4.388 1.00 85.88 91 LEU A CA 1
ATOM 704 C C . LEU A 1 91 ? -3.029 -6.390 -3.803 1.00 85.88 91 LEU A C 1
ATOM 706 O O . LEU A 1 91 ? -1.985 -5.747 -3.630 1.00 85.88 91 LEU A O 1
ATOM 710 N N . VAL A 1 92 ? -3.166 -7.661 -3.434 1.00 84.19 92 VAL A N 1
ATOM 711 C CA . VAL A 1 92 ? -2.124 -8.420 -2.734 1.00 84.19 92 VAL A CA 1
ATOM 712 C C . VAL A 1 92 ? -1.657 -9.568 -3.605 1.00 84.19 92 VAL A C 1
ATOM 714 O O . VAL A 1 92 ? -2.470 -10.265 -4.204 1.00 84.19 92 VAL A O 1
ATOM 717 N N . ASP A 1 93 ? -0.343 -9.726 -3.645 1.00 83.88 93 ASP A N 1
ATOM 718 C CA . ASP A 1 93 ? 0.353 -10.896 -4.159 1.00 83.88 93 ASP A CA 1
ATOM 719 C C . ASP A 1 93 ? 0.544 -11.874 -2.981 1.00 83.88 93 ASP A C 1
ATOM 721 O O . ASP A 1 93 ? 1.425 -11.676 -2.130 1.00 83.88 93 ASP A O 1
ATOM 725 N N . ASP A 1 94 ? -0.365 -12.847 -2.832 1.00 83.56 94 ASP A N 1
ATOM 726 C CA . ASP A 1 94 ? -0.306 -13.853 -1.750 1.00 83.56 94 ASP A CA 1
ATOM 727 C C . ASP A 1 94 ? 0.504 -15.082 -2.195 1.00 83.56 94 ASP A C 1
ATOM 729 O O . ASP A 1 94 ? 1.103 -15.766 -1.361 1.00 83.56 94 ASP A O 1
ATOM 733 N N . ASN A 1 95 ? 0.562 -15.349 -3.506 1.00 83.69 95 ASN A N 1
ATOM 734 C CA . ASN A 1 95 ? 1.315 -16.462 -4.094 1.00 83.69 95 ASN A CA 1
ATOM 735 C C . ASN A 1 95 ? 2.774 -16.102 -4.464 1.00 83.69 95 ASN A C 1
ATOM 737 O O . ASN A 1 95 ? 3.555 -16.997 -4.802 1.00 83.69 95 ASN A O 1
ATOM 741 N N . ASN A 1 96 ? 3.154 -14.833 -4.314 1.00 78.88 96 ASN A N 1
ATOM 742 C CA . ASN A 1 96 ? 4.471 -14.260 -4.579 1.00 78.88 96 ASN A CA 1
ATOM 743 C C . ASN A 1 96 ? 4.932 -14.439 -6.040 1.00 78.88 96 ASN A C 1
ATOM 745 O O . ASN A 1 96 ? 6.118 -14.698 -6.288 1.00 78.88 96 ASN A O 1
ATOM 749 N N . ASP A 1 97 ? 4.001 -14.354 -6.996 1.00 80.25 97 ASP A N 1
ATOM 750 C CA . ASP A 1 97 ? 4.282 -14.467 -8.435 1.00 80.25 97 ASP A CA 1
ATOM 751 C C . ASP A 1 97 ? 4.655 -13.125 -9.096 1.00 80.25 97 ASP A C 1
ATOM 753 O O . ASP A 1 97 ? 5.048 -13.086 -10.268 1.00 80.25 97 ASP A O 1
ATOM 757 N N . GLY A 1 98 ? 4.637 -12.040 -8.317 1.00 74.31 98 GLY A N 1
ATOM 758 C CA . GLY A 1 98 ? 4.926 -10.682 -8.761 1.00 74.31 98 GLY A CA 1
ATOM 759 C C . GLY A 1 98 ? 3.710 -9.955 -9.335 1.00 74.31 98 GLY A C 1
ATOM 760 O O . GLY A 1 98 ? 3.836 -8.775 -9.689 1.00 74.31 98 GLY A O 1
ATOM 761 N N . GLU A 1 99 ? 2.553 -10.613 -9.413 1.00 79.56 99 GLU A N 1
ATOM 762 C CA . GLU A 1 99 ? 1.266 -10.035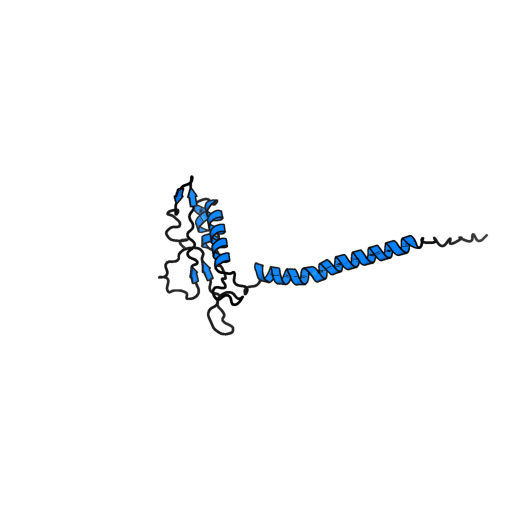 -9.772 1.00 79.56 99 GLU A CA 1
ATOM 763 C C . GLU A 1 99 ? 0.280 -10.075 -8.589 1.00 79.56 99 GLU A C 1
ATOM 765 O O . GLU A 1 99 ? 0.423 -10.814 -7.626 1.00 79.56 99 GLU A O 1
ATOM 770 N N . ALA A 1 100 ? -0.730 -9.210 -8.608 1.00 83.12 100 ALA A N 1
ATOM 771 C CA . ALA A 1 100 ? -1.821 -9.287 -7.646 1.00 83.12 100 ALA A CA 1
ATOM 772 C C . ALA A 1 100 ? -2.682 -10.518 -7.931 1.00 83.12 100 ALA A C 1
ATOM 774 O O . ALA A 1 100 ? -3.054 -10.739 -9.087 1.00 83.12 100 ALA A O 1
ATOM 775 N N . ASP A 1 101 ? -3.079 -11.232 -6.875 1.00 83.50 101 ASP A N 1
ATOM 776 C CA . ASP A 1 101 ? -4.001 -12.361 -6.960 1.00 83.50 101 ASP A CA 1
ATOM 777 C C . ASP A 1 101 ? -5.236 -11.974 -7.793 1.00 83.50 101 ASP A C 1
ATOM 779 O O . ASP A 1 101 ? -5.860 -10.927 -7.584 1.00 83.50 101 ASP A O 1
ATOM 783 N N . PHE A 1 102 ? -5.628 -12.836 -8.725 1.00 83.44 102 PHE A N 1
ATOM 784 C CA . PHE A 1 102 ? -6.842 -12.678 -9.517 1.00 83.44 102 PHE A CA 1
ATOM 785 C C . PHE A 1 102 ? -7.557 -14.017 -9.683 1.00 83.44 102 PHE A C 1
ATOM 787 O O . PHE A 1 102 ? -6.952 -15.085 -9.622 1.00 83.44 102 PHE A O 1
ATOM 794 N N . THR A 1 103 ? -8.861 -13.956 -9.922 1.00 78.38 103 THR A N 1
ATOM 795 C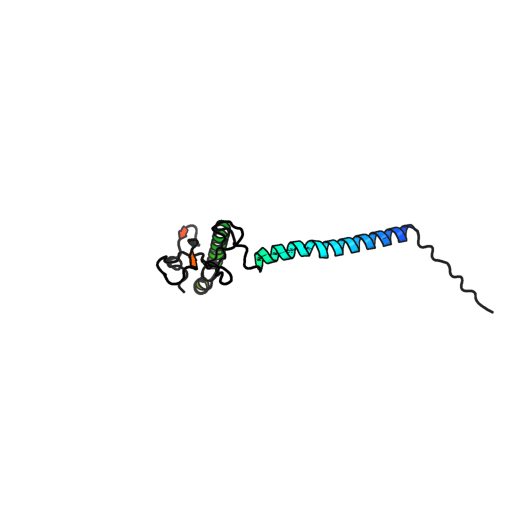 CA . THR A 1 103 ? -9.693 -15.090 -10.312 1.00 78.38 103 THR A CA 1
ATOM 796 C C . THR A 1 103 ? -10.112 -14.958 -11.778 1.00 78.38 103 THR A C 1
ATOM 798 O O . THR A 1 103 ? -10.144 -13.863 -12.352 1.00 78.38 103 THR A O 1
ATOM 801 N N . GLY A 1 104 ? -10.438 -16.092 -12.399 1.00 68.94 104 GLY A N 1
ATOM 802 C CA . GLY A 1 104 ? -10.851 -16.175 -13.802 1.00 68.94 104 GLY A CA 1
ATOM 803 C C . GLY A 1 104 ? -9.706 -16.472 -14.777 1.00 68.94 104 GLY A C 1
ATOM 804 O O . GLY A 1 104 ? -8.537 -16.215 -14.504 1.00 68.94 104 GLY A O 1
ATOM 805 N N . GLU A 1 105 ? -10.054 -17.030 -15.938 1.00 60.25 105 GLU A N 1
ATOM 806 C CA . GLU A 1 105 ? -9.105 -17.419 -16.989 1.00 60.25 105 GLU A CA 1
ATOM 807 C C . GLU A 1 105 ? -9.168 -16.464 -18.197 1.00 60.25 105 GLU A C 1
ATOM 809 O O . GLU A 1 105 ? -10.234 -16.000 -18.612 1.00 60.25 105 GLU A O 1
ATOM 814 N N . GLY A 1 106 ? -8.009 -16.172 -18.798 1.00 64.94 106 GLY A N 1
ATOM 815 C CA . GLY A 1 106 ? -7.904 -15.381 -20.030 1.00 64.94 106 GLY A CA 1
ATOM 816 C C . GLY A 1 106 ? -8.144 -13.875 -19.839 1.00 64.94 106 GLY A C 1
ATOM 817 O O . GLY A 1 106 ? -7.512 -13.236 -19.006 1.00 64.94 106 GLY A O 1
ATOM 818 N N . ASN A 1 107 ? -9.032 -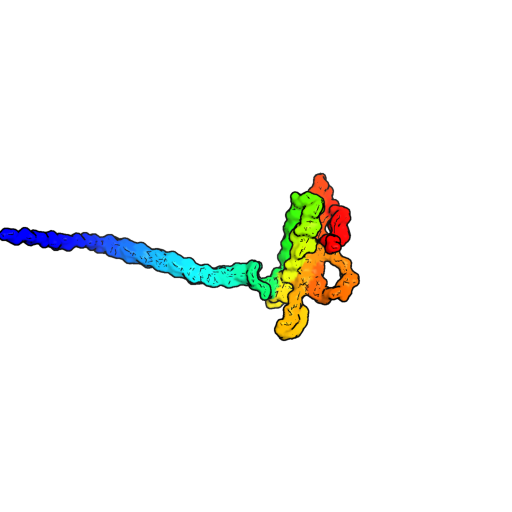13.285 -20.649 1.00 60.22 107 ASN A N 1
ATOM 819 C CA . ASN A 1 107 ? -9.286 -11.832 -20.684 1.00 60.22 107 ASN A CA 1
ATOM 820 C C . ASN A 1 107 ? -10.234 -11.328 -19.579 1.00 60.22 107 ASN A C 1
ATOM 822 O O . ASN A 1 107 ? -10.480 -10.128 -19.487 1.00 60.22 107 ASN A O 1
ATOM 826 N N . ALA A 1 108 ? -10.785 -12.224 -18.758 1.00 68.44 108 ALA A N 1
ATOM 827 C CA . ALA A 1 108 ? -11.728 -11.897 -17.690 1.00 68.44 108 ALA A CA 1
ATOM 828 C C . ALA A 1 108 ? -11.079 -11.973 -16.297 1.00 68.44 108 ALA A C 1
ATOM 830 O O . ALA A 1 108 ? -11.730 -12.404 -15.347 1.00 68.44 108 ALA A O 1
ATOM 831 N N . LYS A 1 109 ? -9.802 -11.572 -16.173 1.00 72.25 109 LYS A N 1
ATOM 832 C CA . LYS A 1 109 ? -9.119 -11.491 -14.874 1.00 72.25 109 LYS A CA 1
ATOM 833 C C . LYS A 1 109 ? -9.895 -10.547 -13.948 1.00 72.25 109 LYS A C 1
ATOM 835 O O . LYS A 1 109 ? -10.048 -9.361 -14.251 1.00 72.25 109 LYS A O 1
ATOM 840 N N . LYS A 1 110 ? -10.371 -11.061 -12.817 1.00 78.50 110 LYS A N 1
ATOM 841 C CA . LYS A 1 110 ? -10.946 -10.274 -11.723 1.00 78.50 110 LYS A CA 1
ATOM 842 C C . LYS A 1 110 ? -9.965 -10.299 -10.565 1.00 78.50 110 LYS A C 1
ATOM 844 O O . LYS A 1 110 ? -9.747 -11.350 -9.983 1.00 78.50 110 LYS A O 1
ATOM 849 N N . TYR A 1 111 ? -9.355 -9.167 -10.238 1.00 80.50 111 TYR A N 1
ATOM 850 C CA . TYR A 1 111 ? -8.426 -9.121 -9.112 1.00 80.50 111 TYR A CA 1
ATOM 851 C C . TYR A 1 111 ? -9.139 -9.408 -7.792 1.00 80.50 111 TYR A C 1
ATOM 853 O O . TYR A 1 111 ? -10.257 -8.934 -7.567 1.00 80.50 111 TYR A O 1
ATOM 861 N N . VAL A 1 112 ? -8.464 -10.166 -6.936 1.00 82.56 112 VAL A N 1
ATOM 862 C CA . VAL A 1 112 ? -8.876 -10.411 -5.561 1.00 82.56 112 VAL A CA 1
ATOM 863 C C . VAL A 1 112 ? -8.638 -9.133 -4.767 1.00 82.56 112 VAL A C 1
ATOM 865 O O . VAL A 1 112 ? -7.534 -8.583 -4.735 1.00 82.56 112 VAL A O 1
ATOM 868 N N . LYS A 1 113 ? -9.694 -8.648 -4.133 1.00 82.88 113 LYS A N 1
ATOM 869 C CA . LYS A 1 113 ? -9.709 -7.442 -3.321 1.00 82.88 113 LYS A CA 1
ATOM 870 C C . LYS A 1 113 ? -9.471 -7.826 -1.875 1.00 82.88 113 LYS A C 1
ATOM 872 O O . LYS A 1 113 ? -10.232 -8.587 -1.288 1.00 82.88 113 LYS A O 1
ATOM 877 N N . TRP A 1 114 ? -8.413 -7.287 -1.288 1.00 83.25 114 TRP A N 1
ATOM 878 C CA . TRP A 1 114 ? -8.100 -7.508 0.114 1.00 83.25 114 TRP A CA 1
ATOM 879 C C . TRP A 1 114 ? -8.559 -6.336 0.970 1.00 83.25 114 TRP A C 1
ATOM 881 O O . TRP A 1 114 ? -8.261 -5.175 0.684 1.00 83.25 114 TRP A O 1
ATOM 891 N N . HIS A 1 115 ? -9.241 -6.650 2.062 1.00 83.25 115 HIS A N 1
ATOM 892 C CA . HIS A 1 115 ? -9.699 -5.691 3.055 1.00 83.25 115 HIS A CA 1
ATOM 893 C C . HIS A 1 115 ? -8.888 -5.808 4.348 1.00 83.25 115 HIS A C 1
ATOM 895 O O . HIS A 1 115 ? -8.406 -6.880 4.720 1.00 83.25 115 HIS A O 1
ATOM 901 N N . CYS A 1 116 ? -8.741 -4.689 5.057 1.00 82.50 116 CYS A N 1
ATOM 902 C CA . CYS A 1 116 ? -7.931 -4.623 6.273 1.00 82.50 116 CYS A CA 1
ATOM 903 C C . CYS A 1 116 ? -8.580 -5.272 7.501 1.00 82.50 116 CYS A C 1
ATOM 905 O O . CYS A 1 116 ? -7.878 -5.837 8.339 1.00 82.50 116 CYS A O 1
ATOM 907 N N . TYR A 1 117 ? -9.899 -5.156 7.628 1.00 79.00 117 TYR A N 1
ATOM 908 C CA . TYR A 1 117 ? -10.655 -5.594 8.799 1.00 79.00 117 TYR A CA 1
ATOM 909 C C . TYR A 1 117 ? -10.982 -7.094 8.749 1.00 79.00 117 TYR A C 1
ATOM 911 O O . TYR A 1 117 ? -10.774 -7.753 7.733 1.00 79.00 117 TYR A O 1
ATOM 919 N N . PHE A 1 118 ? -11.487 -7.638 9.859 1.00 69.38 118 PHE A N 1
ATOM 920 C CA . PHE A 1 118 ? -12.063 -8.981 9.887 1.00 69.38 118 PHE A CA 1
ATOM 921 C C . PHE A 1 118 ? -13.447 -8.938 9.239 1.00 69.38 118 PHE A C 1
ATOM 923 O O . PHE A 1 118 ? -14.361 -8.318 9.781 1.00 69.38 118 PHE A O 1
ATOM 930 N N . GLY A 1 119 ? -13.591 -9.547 8.066 1.00 63.53 119 GLY A N 1
ATOM 931 C CA . GLY A 1 119 ? -14.906 -9.866 7.529 1.00 63.53 119 GLY A CA 1
ATOM 932 C C . GLY A 1 119 ? -15.529 -11.012 8.314 1.00 63.53 119 GLY A C 1
ATOM 933 O O . GLY A 1 119 ? -14.825 -11.816 8.925 1.00 63.53 119 GLY A O 1
ATOM 934 N N . ASN A 1 120 ? -16.854 -11.105 8.289 1.00 57.22 120 ASN A N 1
ATOM 935 C CA . ASN A 1 120 ? -17.485 -12.377 8.596 1.00 57.22 120 ASN A CA 1
ATOM 936 C C . ASN A 1 120 ? -17.241 -13.276 7.382 1.00 57.22 120 ASN A C 1
ATOM 938 O O . ASN A 1 120 ? -17.812 -13.021 6.326 1.00 57.22 120 ASN A O 1
ATOM 942 N N . ASP A 1 121 ? -16.457 -14.344 7.539 1.00 52.66 121 ASP A N 1
ATOM 943 C CA . ASP A 1 121 ? -16.199 -15.365 6.501 1.00 52.66 121 ASP A CA 1
ATOM 944 C C . ASP A 1 121 ? -17.481 -16.085 5.999 1.00 52.66 121 ASP A C 1
ATOM 946 O O . ASP A 1 121 ? -17.418 -17.034 5.226 1.00 52.66 121 ASP A O 1
ATOM 950 N N . ASN A 1 122 ? -18.663 -15.647 6.446 1.00 51.53 122 ASN A N 1
ATOM 951 C CA . ASN A 1 122 ? -19.970 -16.188 6.091 1.00 51.53 122 ASN A CA 1
ATOM 952 C C . ASN A 1 122 ? -20.640 -15.465 4.905 1.00 51.53 122 ASN A C 1
ATOM 954 O O . ASN A 1 122 ? -21.695 -15.923 4.459 1.00 51.53 122 ASN A O 1
ATOM 958 N N . ASP A 1 123 ? -20.076 -14.361 4.399 1.00 50.78 123 ASP A N 1
ATOM 959 C CA . ASP A 1 123 ? -20.599 -13.684 3.204 1.00 50.78 123 ASP A CA 1
ATOM 960 C C . ASP A 1 123 ? -20.162 -14.434 1.935 1.00 50.78 123 ASP A C 1
ATOM 962 O O . ASP A 1 123 ? -19.166 -14.125 1.288 1.00 50.78 123 ASP A O 1
ATOM 966 N N . ASN A 1 124 ? -20.960 -15.440 1.573 1.00 48.22 124 ASN A N 1
ATOM 967 C CA . ASN A 1 124 ? -20.843 -16.271 0.367 1.00 48.22 124 ASN A CA 1
ATOM 968 C C . ASN A 1 124 ? -21.068 -15.517 -0.966 1.00 48.22 124 ASN A C 1
ATOM 970 O O . ASN A 1 124 ? -21.364 -16.158 -1.972 1.00 48.22 124 ASN A O 1
ATOM 974 N N . ASP A 1 125 ? -20.998 -14.183 -1.005 1.00 53.25 125 ASP A N 1
ATOM 975 C CA . ASP A 1 125 ? -21.557 -13.427 -2.136 1.00 53.25 125 ASP A CA 1
ATOM 976 C C . ASP A 1 125 ? -20.534 -12.943 -3.176 1.00 53.25 125 ASP A C 1
ATOM 978 O O . ASP A 1 125 ? -20.934 -12.576 -4.276 1.00 53.25 125 ASP A O 1
ATOM 982 N N . ASN A 1 126 ? -19.220 -12.994 -2.916 1.00 55.84 126 ASN A N 1
ATOM 983 C CA . ASN A 1 126 ? -18.204 -12.753 -3.951 1.00 55.84 126 ASN A CA 1
ATOM 984 C C . ASN A 1 126 ? -16.884 -13.478 -3.637 1.00 55.84 126 ASN A C 1
ATOM 986 O O . ASN A 1 126 ? -16.136 -13.040 -2.770 1.00 55.84 126 ASN A O 1
ATOM 990 N N . ASP A 1 127 ? -16.528 -14.497 -4.430 1.00 63.56 127 ASP A N 1
ATOM 991 C CA . ASP A 1 127 ? -15.253 -15.257 -4.372 1.00 63.56 127 ASP A CA 1
ATOM 992 C C . ASP A 1 127 ? -13.962 -14.402 -4.476 1.00 63.56 127 ASP A C 1
ATOM 994 O O . ASP A 1 127 ? -12.849 -14.926 -4.442 1.00 63.56 127 ASP A O 1
ATOM 998 N N . ASN A 1 128 ? -14.085 -13.082 -4.637 1.00 71.25 128 ASN A N 1
ATOM 999 C CA . ASN A 1 128 ? -12.970 -12.173 -4.891 1.00 71.25 128 ASN A CA 1
ATOM 1000 C C . ASN A 1 128 ? -12.613 -11.287 -3.703 1.00 71.25 128 ASN A C 1
ATOM 1002 O O . ASN A 1 128 ? -11.615 -10.582 -3.800 1.00 71.25 128 ASN A O 1
ATOM 1006 N N . ASP A 1 129 ? -13.384 -11.292 -2.618 1.00 76.88 129 ASP A N 1
ATOM 1007 C CA . ASP A 1 129 ? -13.076 -10.475 -1.447 1.00 76.88 129 ASP A CA 1
ATOM 1008 C C . ASP A 1 129 ? -12.345 -11.339 -0.403 1.00 76.88 129 ASP A C 1
ATOM 1010 O O . ASP A 1 129 ? -12.825 -12.391 0.015 1.00 76.88 129 ASP A O 1
ATOM 1014 N N . LYS A 1 130 ? -11.150 -10.909 0.011 1.00 82.25 130 LYS A N 1
ATOM 1015 C CA . LYS A 1 130 ? -10.348 -11.542 1.069 1.00 82.25 130 LYS A CA 1
ATOM 1016 C C . LYS A 1 130 ? -10.078 -10.552 2.198 1.00 82.25 130 LYS A C 1
ATOM 1018 O O . LYS A 1 130 ? -10.078 -9.337 2.008 1.00 82.25 130 LYS A O 1
ATOM 1023 N N . TYR A 1 131 ? -9.778 -11.072 3.383 1.00 83.19 131 TYR A N 1
ATOM 1024 C CA . TYR A 1 131 ? -9.531 -10.265 4.576 1.00 83.19 131 TYR A CA 1
ATOM 1025 C C . TYR A 1 131 ? -8.131 -10.528 5.129 1.00 83.19 131 TYR A C 1
ATOM 1027 O O . TYR A 1 131 ? -7.712 -11.672 5.297 1.00 83.19 131 TYR A O 1
ATOM 1035 N N . LEU A 1 132 ? -7.393 -9.457 5.431 1.00 82.06 132 LEU A N 1
ATOM 1036 C CA . LEU A 1 132 ? -6.068 -9.546 6.056 1.00 82.06 132 LEU A CA 1
ATOM 1037 C C . LEU A 1 132 ? -6.151 -9.809 7.567 1.00 82.06 132 LEU A C 1
ATOM 1039 O O . LEU A 1 132 ? -5.140 -10.161 8.173 1.00 82.06 132 LEU A O 1
ATOM 1043 N N . GLY A 1 133 ? -7.326 -9.614 8.178 1.00 77.12 133 GLY A N 1
ATOM 1044 C CA . GLY A 1 133 ? -7.536 -9.835 9.610 1.00 77.12 133 GLY A CA 1
ATOM 1045 C C . GLY A 1 133 ? -6.654 -8.943 10.487 1.00 77.12 133 GLY A C 1
ATOM 1046 O O . GLY A 1 133 ? -6.163 -9.365 11.534 1.00 77.12 133 GLY A O 1
ATOM 1047 N N . VAL A 1 134 ? -6.390 -7.709 10.053 1.00 77.75 134 VAL A N 1
ATOM 1048 C CA . VAL A 1 134 ? -5.579 -6.763 10.823 1.00 77.75 134 VAL A CA 1
ATOM 1049 C C . VAL A 1 134 ? -6.503 -6.002 11.756 1.00 77.75 134 VAL A C 1
ATOM 1051 O O . VAL A 1 134 ? -7.112 -5.005 11.371 1.00 77.75 134 VAL A O 1
ATOM 1054 N N . GLY A 1 135 ? -6.603 -6.470 12.999 1.00 71.44 135 GLY A N 1
ATOM 1055 C CA . GLY A 1 135 ? -7.369 -5.790 14.039 1.00 71.44 135 GLY A CA 1
ATOM 1056 C C . GLY A 1 135 ? -6.871 -4.365 14.263 1.00 71.44 135 GLY A C 1
ATOM 1057 O O . GLY A 1 135 ? -5.681 -4.139 14.486 1.00 71.44 135 GLY A O 1
ATOM 1058 N N . CYS A 1 136 ? -7.786 -3.399 14.219 1.00 70.88 136 CYS A N 1
ATOM 1059 C CA . CYS A 1 136 ? -7.466 -2.026 14.572 1.00 70.88 136 CYS A CA 1
ATOM 1060 C C . CYS A 1 136 ? -7.604 -1.834 16.085 1.00 70.88 136 CYS A C 1
ATOM 1062 O O . CYS A 1 136 ? -8.697 -1.626 16.611 1.00 70.88 136 CYS A O 1
ATOM 1064 N N . THR A 1 137 ? -6.485 -1.954 16.795 1.00 62.44 137 THR A N 1
ATOM 1065 C CA . THR A 1 137 ? -6.395 -1.651 18.227 1.00 62.44 137 THR A CA 1
ATOM 1066 C C . THR A 1 137 ? -5.975 -0.201 18.414 1.00 62.44 137 THR A C 1
ATOM 1068 O O . THR A 1 137 ? -4.904 0.180 17.940 1.00 62.44 137 THR A O 1
ATOM 1071 N N . VAL A 1 138 ? -6.774 0.586 19.131 1.00 56.78 138 VAL A N 1
ATOM 1072 C CA . VAL A 1 138 ? -6.420 1.967 19.487 1.00 56.78 138 VAL A CA 1
ATOM 1073 C C . VAL A 1 138 ? -5.849 2.002 20.899 1.00 56.78 138 VAL A C 1
ATOM 1075 O O . VAL A 1 138 ? -6.256 1.232 21.775 1.00 56.78 138 VAL A O 1
ATOM 1078 N N . LYS A 1 139 ? -4.864 2.872 21.128 1.00 52.69 139 LYS A N 1
ATOM 1079 C CA . LYS A 1 139 ? -4.255 3.036 22.454 1.00 52.69 139 LYS A CA 1
ATOM 1080 C C . LYS A 1 139 ? -4.788 4.306 23.089 1.00 52.69 139 LYS A C 1
ATOM 1082 O O . LYS A 1 139 ? -4.187 5.371 22.979 1.00 52.69 139 LYS A O 1
ATOM 1087 N N . VAL A 1 140 ? -5.892 4.185 23.817 1.00 53.75 140 VAL A N 1
ATOM 1088 C CA . VAL A 1 140 ? -6.454 5.308 24.572 1.00 53.75 140 VAL A CA 1
ATOM 1089 C C . VAL A 1 140 ? -5.818 5.323 25.961 1.00 53.75 140 VAL A C 1
ATOM 1091 O O . VAL A 1 140 ? -6.075 4.457 26.784 1.00 53.75 140 VAL A O 1
ATOM 1094 N N . GLY A 1 141 ? -4.938 6.290 26.234 1.00 54.09 141 GLY A N 1
ATOM 1095 C CA . GLY A 1 141 ? -4.404 6.494 27.590 1.00 54.09 141 GLY A CA 1
ATOM 1096 C C . GLY A 1 141 ? -3.462 5.398 28.115 1.00 54.09 141 GLY A C 1
ATOM 1097 O O . GLY A 1 141 ? -3.280 5.283 29.323 1.00 54.09 141 GLY A O 1
ATOM 1098 N N . GLY A 1 142 ? -2.839 4.607 27.234 1.00 55.47 142 GLY A N 1
ATOM 1099 C CA . GLY A 1 142 ? -1.861 3.575 27.611 1.00 55.47 142 GLY A CA 1
ATOM 1100 C C . GLY A 1 142 ? -2.440 2.170 27.800 1.00 55.47 142 GLY A C 1
ATOM 1101 O O . GLY A 1 142 ? -1.669 1.214 27.896 1.00 55.47 142 GLY A O 1
ATOM 1102 N N . THR A 1 143 ? -3.764 2.013 27.765 1.00 46.69 143 THR A N 1
ATOM 1103 C CA . THR A 1 143 ? -4.425 0.712 27.615 1.00 46.69 143 THR A CA 1
ATOM 1104 C C . THR A 1 143 ? -4.681 0.429 26.136 1.00 46.69 143 THR A C 1
ATOM 1106 O O . THR A 1 143 ? -4.977 1.324 25.345 1.00 46.69 143 THR A O 1
ATOM 1109 N N . THR A 1 144 ? -4.475 -0.827 25.733 1.00 55.12 144 THR A N 1
ATOM 1110 C CA . THR A 1 144 ? -4.756 -1.279 24.364 1.00 55.12 144 THR A CA 1
ATOM 1111 C C . THR A 1 144 ? -6.199 -1.751 24.364 1.00 55.12 144 THR A C 1
ATOM 1113 O O . THR A 1 144 ? -6.484 -2.813 24.912 1.00 55.12 144 THR A O 1
ATOM 1116 N N . GLU A 1 145 ? -7.110 -0.947 23.829 1.00 52.03 145 GLU A N 1
ATOM 1117 C CA . GLU A 1 145 ? -8.523 -1.305 23.735 1.00 52.03 145 GLU A CA 1
ATOM 1118 C C . GLU A 1 145 ? -8.861 -1.535 22.261 1.00 52.03 145 GLU A C 1
ATOM 1120 O O . GLU A 1 145 ? -8.584 -0.699 21.397 1.00 52.03 145 GLU A O 1
ATOM 1125 N N . THR A 1 146 ? -9.451 -2.688 21.947 1.00 55.19 146 THR A N 1
ATOM 1126 C CA . THR A 1 146 ? -10.221 -2.826 20.712 1.00 55.19 146 THR A CA 1
ATOM 1127 C C . THR A 1 146 ? -11.413 -1.885 20.851 1.00 55.19 146 THR A C 1
ATOM 1129 O O . THR A 1 146 ? -12.247 -2.078 21.739 1.00 55.19 146 THR A O 1
ATOM 1132 N N . PRO A 1 147 ? -11.499 -0.812 20.050 1.00 52.22 147 PRO A N 1
ATOM 1133 C CA . PRO A 1 147 ? -12.608 0.109 20.188 1.00 52.22 147 PRO A CA 1
ATOM 1134 C C . PRO A 1 147 ? -13.871 -0.656 19.789 1.00 52.22 147 PRO A C 1
ATOM 1136 O O . PRO A 1 147 ? -13.924 -1.236 18.707 1.00 52.22 147 PRO A O 1
ATOM 1139 N N . LYS A 1 148 ? -14.894 -0.648 20.650 1.00 46.38 148 LYS A N 1
ATOM 1140 C CA . LYS A 1 148 ? -16.164 -1.385 20.465 1.00 46.38 148 LYS A CA 1
ATOM 1141 C C . LYS A 1 148 ? -16.856 -1.140 19.113 1.00 46.38 148 LYS A C 1
ATOM 1143 O O . LYS A 1 148 ? -17.673 -1.938 18.677 1.00 46.38 148 LYS A O 1
ATOM 1148 N N . TYR A 1 149 ? -16.519 -0.047 18.426 1.00 46.12 149 TYR A N 1
ATOM 1149 C CA . TYR A 1 149 ? -17.030 0.293 17.094 1.00 46.12 149 TYR A CA 1
ATOM 1150 C C . TYR A 1 149 ? -16.233 -0.314 15.924 1.00 46.12 149 TYR A C 1
ATOM 1152 O O . TYR A 1 149 ? -16.672 -0.198 14.784 1.00 46.12 149 TYR A O 1
ATOM 1160 N N . LEU A 1 150 ? -15.082 -0.946 16.184 1.00 53.81 150 LEU A N 1
ATOM 1161 C CA . LEU A 1 150 ? -14.298 -1.723 15.211 1.00 53.81 150 LEU A CA 1
ATOM 1162 C C . LEU A 1 150 ? -14.389 -3.238 15.459 1.00 53.81 150 LEU A C 1
ATOM 1164 O O . LEU A 1 150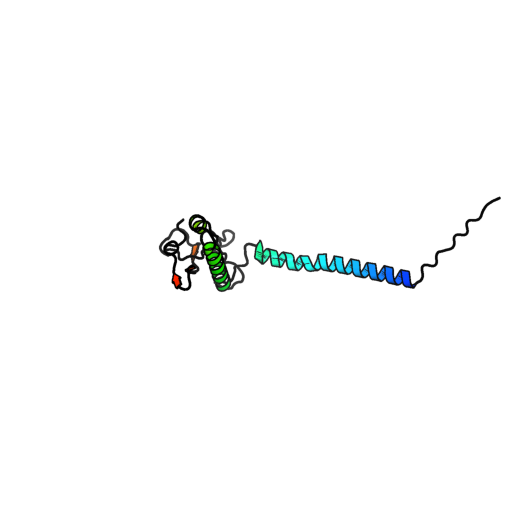 ? -13.901 -4.003 14.632 1.00 53.81 150 LEU A O 1
ATOM 1168 N N . GLU A 1 151 ? -15.031 -3.682 16.549 1.00 47.78 151 GLU A N 1
ATOM 1169 C CA . GLU A 1 151 ? -15.229 -5.111 16.853 1.00 47.78 151 GLU A CA 1
ATOM 1170 C C . GLU A 1 151 ? -16.073 -5.843 15.797 1.00 47.78 151 GLU A C 1
ATOM 1172 O O . GLU A 1 151 ? -15.891 -7.039 15.617 1.00 47.78 151 GLU A O 1
ATOM 1177 N N . ASN A 1 152 ? -16.926 -5.132 15.049 1.00 48.59 152 ASN A N 1
ATOM 1178 C CA . ASN A 1 152 ? -17.761 -5.710 13.984 1.00 48.59 152 ASN A CA 1
ATOM 1179 C C . ASN A 1 152 ? -17.352 -5.281 12.573 1.00 48.59 152 ASN A C 1
ATOM 1181 O O . ASN A 1 152 ? -18.170 -5.305 11.653 1.00 48.59 152 ASN A O 1
ATOM 1185 N N . GLY A 1 153 ? -16.091 -4.880 12.401 1.00 52.66 153 GLY A N 1
ATOM 1186 C CA . GLY A 1 153 ? -15.596 -4.448 11.106 1.00 52.66 153 GLY A CA 1
ATOM 1187 C C . GLY A 1 153 ? -16.307 -3.186 10.632 1.00 52.66 153 GLY A C 1
ATOM 1188 O O . GLY A 1 153 ? -17.241 -2.658 11.236 1.00 52.66 153 GLY A O 1
ATOM 1189 N N . CYS A 1 154 ? -15.801 -2.626 9.558 1.00 61.22 154 CYS A N 1
ATOM 1190 C CA . CYS A 1 154 ? -16.379 -1.439 8.977 1.00 61.22 154 CYS A CA 1
ATOM 1191 C C . CYS A 1 154 ? -17.765 -1.778 8.423 1.00 61.22 154 CYS A C 1
ATOM 1193 O O . CYS A 1 154 ? -17.870 -2.369 7.356 1.00 61.22 154 CYS A O 1
ATOM 1195 N N . ILE A 1 155 ? -18.816 -1.479 9.192 1.00 45.88 155 ILE A N 1
ATOM 1196 C CA . ILE A 1 155 ? -20.197 -1.797 8.815 1.00 45.88 155 ILE A CA 1
ATOM 1197 C C . ILE A 1 155 ? -20.515 -1.023 7.527 1.00 45.88 155 ILE A C 1
ATOM 1199 O O . ILE A 1 155 ? -20.552 0.212 7.566 1.00 45.88 155 ILE A O 1
ATOM 1203 N N . LYS A 1 156 ? -20.667 -1.761 6.418 1.00 44.97 156 LYS A N 1
ATOM 1204 C CA . LYS A 1 156 ? -21.140 -1.263 5.118 1.00 44.97 156 LYS A CA 1
ATOM 1205 C C . LYS A 1 156 ? -22.552 -0.691 5.240 1.00 44.97 156 LYS A C 1
ATOM 1207 O O . LYS A 1 156 ? -23.369 -1.282 5.982 1.00 44.97 156 LYS A O 1
#

pLDDT: mean 70.8, std 15.18, range [42.34, 96.38]

Radius of gyration: 30.02 Å; chains: 1; bounding box: 63×78×76 Å

Sequence (156 aa):
MAKRVSKKGMELSLNTIIIAVIVIIVLVSVVAFFLFGFKGLSDRVKIVFFGVTAGSSKQFAMQQCQNYCQQAELMPESARKTSPYCNYELLVDDNNDGEADFTGEGNAKKYVKWHCYFGNDNDNDNDNDKYLGVGCTVKVGGTTETPKYLENGCIK